Protein AF-A0A0R2XLW4-F1 (afdb_monomer_lite)

Sequence (143 aa):
MIKLFSNGCEGITQLEAEPFKPTAVLEDFVNLMNMLYDGQGNLFEIKKYKDGTISLIGSTNLLSAATDWEVGEFDLDSFEQIIDGLRSSYGEAVDLVKNGVLAQDPSTIALGEFLAPLIAPSQKVVVQLTDPEYGNTEFIIET

Secondary structure (DSSP, 8-state):
---TT-----S--EEEEPPBPBPTTHHHHHHHHHHH--SSS-SEEEEE-TTS-EEEEEE-S---SSB-TTT--B-HHHHHHHHHHHHHHHTHHHHHHHHHHHSS-TT---HHHHHGGGBPSS-EEEEEEE-TTT--EEEEEE-

Structure (mmCIF, N/CA/C/O backbone):
data_AF-A0A0R2XLW4-F1
#
_entry.id   AF-A0A0R2XLW4-F1
#
loop_
_atom_site.group_PDB
_atom_site.id
_atom_site.type_symbol
_atom_site.label_atom_id
_atom_site.label_alt_id
_atom_site.label_comp_id
_atom_site.label_asym_id
_atom_site.label_entity_id
_atom_site.label_seq_id
_atom_site.pdbx_PDB_ins_code
_atom_site.Cartn_x
_atom_site.Cartn_y
_atom_site.Cartn_z
_atom_site.occupancy
_atom_site.B_iso_or_equiv
_atom_site.auth_seq_id
_atom_site.auth_comp_id
_atom_site.auth_asym_id
_atom_site.auth_atom_id
_atom_site.pdbx_PDB_model_num
ATOM 1 N N . MET A 1 1 ? 8.834 1.102 -20.166 1.00 39.53 1 MET A N 1
ATOM 2 C CA . MET A 1 1 ? 9.196 1.134 -18.735 1.00 39.53 1 MET A CA 1
ATOM 3 C C . MET A 1 1 ? 7.935 1.353 -17.921 1.00 39.53 1 MET A C 1
ATOM 5 O O . MET A 1 1 ? 7.410 2.459 -17.952 1.00 39.53 1 MET A O 1
ATOM 9 N N . ILE A 1 2 ? 7.421 0.301 -17.277 1.00 35.19 2 ILE A N 1
ATOM 10 C CA . ILE A 1 2 ? 6.297 0.435 -16.345 1.00 35.19 2 ILE A CA 1
ATOM 11 C C . ILE A 1 2 ? 6.883 0.879 -15.014 1.00 35.19 2 ILE A C 1
ATOM 13 O O . ILE A 1 2 ? 7.642 0.142 -14.391 1.00 35.19 2 ILE A O 1
ATOM 17 N N . LYS A 1 3 ? 6.613 2.124 -14.632 1.00 42.88 3 LYS A N 1
ATOM 18 C CA . LYS A 1 3 ? 7.123 2.702 -13.391 1.00 42.88 3 LYS A CA 1
ATOM 19 C C . LYS A 1 3 ? 6.022 2.638 -12.346 1.00 42.88 3 LYS A C 1
ATOM 21 O O . LYS A 1 3 ? 5.198 3.543 -12.253 1.00 42.88 3 LYS A O 1
ATOM 26 N N . LEU A 1 4 ? 6.017 1.568 -11.554 1.00 47.75 4 LEU A N 1
ATOM 27 C CA . LEU A 1 4 ? 4.912 1.310 -10.630 1.00 47.75 4 LEU A CA 1
ATOM 28 C C . LEU A 1 4 ? 4.815 2.307 -9.464 1.00 47.75 4 LEU A C 1
ATOM 30 O O . LEU A 1 4 ? 3.778 2.352 -8.821 1.00 47.75 4 LEU A O 1
ATOM 34 N N . PHE A 1 5 ? 5.840 3.129 -9.210 1.00 50.97 5 PHE A N 1
ATOM 35 C CA . PHE A 1 5 ? 5.850 4.119 -8.120 1.00 50.97 5 PHE A CA 1
ATOM 36 C C . PHE A 1 5 ? 6.753 5.320 -8.420 1.00 50.97 5 PHE A C 1
ATOM 38 O O . PHE A 1 5 ? 7.492 5.772 -7.550 1.00 50.97 5 PHE A O 1
ATOM 45 N N . SER A 1 6 ? 6.791 5.824 -9.661 1.00 41.66 6 SER A N 1
ATOM 46 C CA . SER A 1 6 ? 7.680 6.960 -9.921 1.00 41.66 6 SER A CA 1
ATOM 47 C C . SER A 1 6 ? 7.062 8.287 -9.515 1.00 41.66 6 SER A C 1
ATOM 49 O O . SER A 1 6 ? 6.211 8.835 -10.212 1.00 41.66 6 SER A O 1
ATOM 51 N N . ASN A 1 7 ? 7.673 8.885 -8.507 1.00 43.78 7 ASN A N 1
ATOM 52 C CA . ASN A 1 7 ? 7.784 10.335 -8.396 1.00 43.78 7 ASN A CA 1
ATOM 53 C C . ASN A 1 7 ? 8.864 10.862 -9.361 1.00 43.78 7 ASN A C 1
ATOM 55 O O . ASN A 1 7 ? 9.049 12.064 -9.498 1.00 43.78 7 ASN A O 1
ATOM 59 N N . GLY A 1 8 ? 9.591 9.960 -10.035 1.00 43.44 8 GLY A N 1
ATOM 60 C CA . GLY A 1 8 ? 10.574 10.294 -11.062 1.00 43.44 8 GLY A CA 1
ATOM 61 C C . GLY A 1 8 ? 11.864 10.911 -10.527 1.00 43.44 8 GLY A C 1
ATOM 62 O O . GLY A 1 8 ? 12.625 11.436 -11.330 1.00 43.44 8 GLY A O 1
ATOM 63 N N . CYS A 1 9 ? 12.113 10.849 -9.217 1.00 45.88 9 CYS A N 1
ATOM 64 C CA . CYS A 1 9 ? 13.242 11.524 -8.582 1.00 45.88 9 CYS A CA 1
ATOM 65 C C . CYS A 1 9 ? 14.313 10.517 -8.136 1.00 45.88 9 CYS A C 1
ATOM 67 O O . CYS A 1 9 ? 14.000 9.491 -7.532 1.00 45.88 9 CYS A O 1
ATOM 69 N N . GLU A 1 10 ? 15.572 10.801 -8.470 1.00 46.19 10 GLU A N 1
ATOM 70 C CA . GLU A 1 10 ? 16.745 10.064 -7.997 1.00 46.19 10 GLU A CA 1
ATOM 71 C C . GLU A 1 10 ? 17.110 10.603 -6.598 1.00 46.19 10 GLU A C 1
ATOM 73 O O . GLU A 1 10 ? 17.473 11.766 -6.477 1.00 46.19 10 GLU A O 1
ATOM 78 N N . GLY A 1 11 ? 16.988 9.816 -5.517 1.00 54.44 11 GLY A N 1
ATOM 79 C CA . GLY A 1 11 ? 17.333 10.310 -4.171 1.00 54.44 11 GLY A CA 1
ATOM 80 C C . GLY A 1 11 ? 16.707 9.567 -2.983 1.00 54.44 11 GLY A C 1
ATOM 81 O O . GLY A 1 11 ? 16.114 8.501 -3.125 1.00 54.44 11 GLY A O 1
ATOM 82 N N . ILE A 1 12 ? 16.847 10.141 -1.778 1.00 64.06 12 ILE A N 1
ATOM 83 C CA . ILE A 1 12 ? 16.209 9.672 -0.525 1.00 64.06 12 ILE A CA 1
ATOM 84 C C . ILE A 1 12 ? 14.807 10.292 -0.422 1.00 64.06 12 ILE A C 1
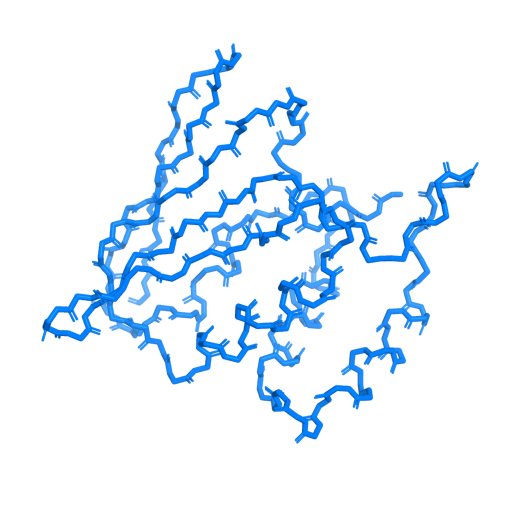ATOM 86 O O . ILE A 1 12 ? 14.482 10.991 0.537 1.00 64.06 12 ILE A O 1
A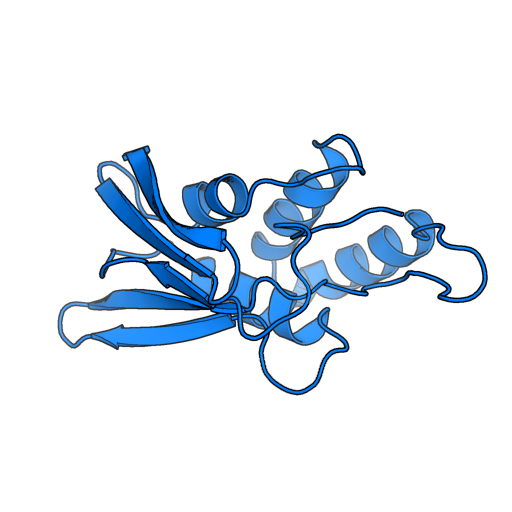TOM 90 N N . THR A 1 13 ? 13.997 10.117 -1.460 1.00 66.56 13 THR A N 1
ATOM 91 C CA . THR A 1 13 ? 12.625 10.617 -1.457 1.00 66.56 13 THR A CA 1
ATOM 92 C C . THR A 1 13 ? 11.765 9.664 -0.625 1.00 66.56 13 THR A C 1
ATOM 94 O O . THR A 1 13 ? 11.791 8.439 -0.802 1.00 66.56 13 THR A O 1
ATOM 97 N N . GLN A 1 14 ? 11.043 10.231 0.339 1.00 75.94 14 GLN A N 1
ATOM 98 C CA . GLN A 1 14 ? 10.287 9.490 1.346 1.00 75.94 14 GLN A CA 1
ATOM 99 C C . GLN A 1 14 ? 8.829 9.931 1.331 1.00 75.94 14 GLN A C 1
ATOM 101 O O . GLN A 1 14 ? 8.520 11.121 1.280 1.00 75.94 14 GLN A O 1
ATOM 106 N N . LEU A 1 15 ? 7.934 8.960 1.440 1.00 79.88 15 LEU A N 1
ATOM 107 C CA . LEU A 1 15 ? 6.528 9.171 1.717 1.00 79.88 15 LEU A CA 1
ATOM 108 C C . LEU A 1 15 ? 6.229 8.798 3.171 1.00 79.88 15 LEU A C 1
ATOM 110 O O . LEU A 1 15 ? 6.671 7.755 3.647 1.00 79.88 15 LEU A O 1
ATOM 114 N N . GLU A 1 16 ? 5.455 9.622 3.868 1.00 85.88 16 GLU A N 1
ATOM 115 C CA . GLU A 1 16 ? 4.954 9.325 5.209 1.00 85.88 16 GLU A CA 1
ATOM 116 C C . GLU A 1 16 ? 3.476 9.710 5.319 1.00 85.88 16 GLU A C 1
ATOM 118 O O . GLU A 1 16 ? 3.088 10.846 5.045 1.00 85.88 16 GLU A O 1
ATOM 123 N N . ALA A 1 17 ? 2.643 8.750 5.717 1.00 87.44 17 ALA A N 1
ATOM 124 C CA . ALA A 1 17 ? 1.239 8.988 6.030 1.00 87.44 17 ALA A CA 1
ATOM 125 C C . ALA A 1 17 ? 1.049 9.296 7.523 1.00 87.44 17 ALA A C 1
ATOM 127 O O . ALA A 1 17 ? 1.606 8.613 8.396 1.00 87.44 17 ALA A O 1
ATOM 128 N N . GLU A 1 18 ? 0.192 10.273 7.825 1.00 92.31 18 GLU A N 1
ATOM 129 C CA . GLU A 1 18 ? -0.306 10.473 9.186 1.00 92.31 18 GLU A CA 1
ATOM 130 C C . GLU A 1 18 ? -0.991 9.201 9.718 1.00 92.31 18 GLU A C 1
ATOM 132 O O . GLU A 1 18 ? -1.496 8.402 8.926 1.00 92.31 18 GLU A O 1
ATOM 137 N N . PRO A 1 19 ? -1.027 8.981 11.047 1.00 95.50 19 PRO A N 1
ATOM 138 C CA . PRO A 1 19 ? -1.640 7.788 11.617 1.00 95.50 19 PRO A CA 1
ATOM 139 C C . PRO A 1 19 ? -3.094 7.585 11.162 1.00 95.50 19 PRO A C 1
ATOM 141 O O . PRO A 1 19 ? -3.944 8.450 11.369 1.00 95.50 19 PRO A O 1
ATOM 144 N N . PHE A 1 20 ? -3.400 6.415 10.601 1.00 94.94 20 PHE A N 1
ATOM 145 C CA . PHE A 1 20 ? -4.735 6.048 10.124 1.00 94.94 20 PHE A CA 1
ATOM 146 C C . PHE A 1 20 ? -5.133 4.641 10.572 1.00 94.94 20 PHE A C 1
ATOM 148 O O . PHE A 1 20 ? -4.289 3.828 10.952 1.00 94.94 20 PHE A O 1
ATOM 155 N N . LYS A 1 21 ? -6.431 4.324 10.543 1.00 96.88 21 LYS A N 1
ATOM 156 C CA . LYS A 1 21 ? -6.910 2.952 10.764 1.00 96.88 21 LYS A CA 1
ATOM 157 C C . LYS A 1 21 ? -6.782 2.152 9.466 1.00 96.88 21 LYS A C 1
ATOM 159 O O . LYS A 1 21 ? -7.446 2.518 8.491 1.00 96.88 21 LYS A O 1
ATOM 164 N N . PRO A 1 22 ? -5.973 1.084 9.431 1.00 95.44 22 PRO A N 1
ATOM 165 C CA . PRO A 1 22 ? -5.806 0.295 8.222 1.00 95.44 22 PRO A CA 1
ATOM 166 C C . PRO A 1 22 ? -6.988 -0.653 7.994 1.00 95.44 22 PRO A C 1
ATOM 168 O O . PRO A 1 22 ? -7.735 -0.983 8.921 1.00 95.44 22 PRO A O 1
ATOM 171 N N . THR A 1 23 ? -7.133 -1.136 6.763 1.00 94.56 23 THR A N 1
ATOM 172 C CA . THR A 1 23 ? -7.933 -2.332 6.474 1.00 94.56 23 THR A CA 1
ATOM 173 C C . THR A 1 23 ? -7.197 -3.595 6.932 1.00 94.56 23 THR A C 1
ATOM 175 O O . THR A 1 23 ? -6.002 -3.572 7.234 1.00 94.56 23 THR A O 1
ATOM 178 N N . ALA A 1 24 ? -7.899 -4.731 6.970 1.00 93.06 24 ALA A N 1
ATOM 179 C CA . ALA A 1 24 ? -7.290 -6.018 7.317 1.00 93.06 24 ALA A CA 1
ATOM 180 C C . ALA A 1 24 ? -6.233 -6.489 6.295 1.00 93.06 24 ALA A C 1
ATOM 182 O O . ALA A 1 24 ? -5.427 -7.353 6.618 1.00 93.06 24 ALA A O 1
ATOM 183 N N . VAL A 1 25 ? -6.230 -5.912 5.088 1.00 91.25 25 VAL A N 1
ATOM 184 C CA . VAL A 1 25 ? -5.381 -6.313 3.953 1.00 91.25 25 VAL A CA 1
ATOM 185 C C . VAL A 1 25 ? -4.027 -5.583 3.949 1.00 91.25 25 VAL A C 1
ATOM 187 O O . VAL A 1 25 ? -3.104 -6.004 3.259 1.00 91.25 25 VAL A O 1
ATOM 190 N N . LEU A 1 26 ? -3.866 -4.508 4.736 1.00 92.19 26 LEU A N 1
ATOM 191 C CA . LEU A 1 26 ? -2.675 -3.645 4.693 1.00 92.19 26 LEU A CA 1
ATOM 192 C C . LEU A 1 26 ? -1.361 -4.399 4.944 1.00 92.19 26 LEU A C 1
ATOM 194 O O . LEU A 1 26 ? -0.393 -4.177 4.222 1.00 92.19 26 LEU A O 1
ATOM 198 N N . GLU A 1 27 ? -1.299 -5.275 5.949 1.00 92.19 27 GLU A N 1
ATOM 199 C CA . GLU A 1 27 ? -0.047 -5.983 6.261 1.00 92.19 27 GLU A CA 1
ATOM 200 C C . GLU A 1 27 ? 0.355 -6.944 5.136 1.00 92.19 27 GLU A C 1
ATOM 202 O O . GLU A 1 27 ? 1.519 -6.965 4.738 1.00 92.19 27 GLU A O 1
ATOM 207 N N . ASP A 1 28 ? -0.607 -7.674 4.571 1.00 92.31 28 ASP A N 1
ATOM 208 C CA . ASP A 1 28 ? -0.369 -8.575 3.441 1.00 92.31 28 ASP A CA 1
ATOM 209 C C . ASP A 1 28 ? 0.051 -7.801 2.189 1.00 92.31 28 ASP A C 1
ATOM 211 O O . ASP A 1 28 ? 0.988 -8.210 1.504 1.00 92.31 28 ASP A O 1
ATOM 215 N N . PHE A 1 29 ? -0.567 -6.643 1.937 1.00 89.31 29 PHE A N 1
ATOM 216 C CA . PHE A 1 29 ? -0.165 -5.740 0.862 1.00 89.31 29 PHE A CA 1
ATOM 217 C C . PHE A 1 29 ? 1.277 -5.262 1.036 1.00 89.31 29 PHE A C 1
ATOM 219 O O . PHE A 1 29 ? 2.087 -5.428 0.130 1.00 89.31 29 PHE A O 1
ATOM 226 N N . VAL A 1 30 ? 1.639 -4.719 2.201 1.00 88.06 30 VAL A N 1
ATOM 227 C CA . VAL A 1 30 ? 3.003 -4.223 2.450 1.00 88.06 30 VAL A CA 1
ATOM 228 C C . VAL A 1 30 ? 4.036 -5.339 2.310 1.00 88.06 30 VAL A C 1
ATOM 230 O O . VAL A 1 30 ? 5.079 -5.137 1.690 1.00 88.06 30 VAL A O 1
ATOM 233 N N . ASN A 1 31 ? 3.739 -6.528 2.835 1.00 89.00 31 ASN A N 1
ATOM 234 C CA . ASN A 1 31 ? 4.621 -7.685 2.714 1.00 89.00 31 ASN A CA 1
ATOM 235 C C . ASN A 1 31 ? 4.807 -8.116 1.254 1.00 89.00 31 ASN A C 1
ATOM 237 O O . ASN A 1 31 ? 5.933 -8.397 0.843 1.00 89.00 31 ASN A O 1
ATOM 241 N N . LEU A 1 32 ? 3.725 -8.145 0.472 1.00 86.62 32 LEU A N 1
ATOM 242 C CA . LEU A 1 32 ? 3.774 -8.456 -0.953 1.00 86.62 32 LEU A CA 1
ATOM 243 C C . LEU A 1 32 ? 4.617 -7.423 -1.711 1.00 86.62 32 LEU A C 1
ATOM 245 O O . LEU A 1 32 ? 5.510 -7.791 -2.466 1.00 86.62 32 LEU A O 1
ATOM 249 N N . MET A 1 33 ? 4.398 -6.134 -1.459 1.00 81.81 33 MET A N 1
ATOM 250 C CA . MET A 1 33 ? 5.142 -5.055 -2.114 1.00 81.81 33 MET A CA 1
ATOM 251 C C . MET A 1 33 ? 6.633 -5.080 -1.778 1.00 81.81 33 MET A C 1
ATOM 253 O O . MET A 1 33 ? 7.461 -4.925 -2.669 1.00 81.81 33 MET A O 1
ATOM 257 N N . ASN A 1 34 ? 6.986 -5.343 -0.518 1.00 81.94 34 ASN A N 1
ATOM 258 C CA . ASN A 1 34 ? 8.380 -5.505 -0.104 1.00 81.94 34 ASN A CA 1
ATOM 259 C C . ASN A 1 34 ? 9.037 -6.753 -0.711 1.00 81.94 34 ASN A C 1
ATOM 261 O O . ASN A 1 34 ? 10.231 -6.729 -0.979 1.00 81.94 34 ASN A O 1
ATOM 265 N N . MET A 1 35 ? 8.283 -7.832 -0.941 1.00 81.69 35 MET A N 1
ATOM 266 C CA . MET A 1 35 ? 8.790 -9.031 -1.621 1.00 81.69 35 MET A CA 1
ATOM 267 C C . MET A 1 35 ? 9.071 -8.778 -3.105 1.00 81.69 35 MET A C 1
ATOM 269 O O . MET A 1 35 ? 10.019 -9.334 -3.654 1.00 81.69 35 MET A O 1
ATOM 273 N N . LEU A 1 36 ? 8.228 -7.975 -3.754 1.00 77.31 36 LEU A N 1
ATOM 274 C CA . LEU A 1 36 ? 8.360 -7.621 -5.168 1.00 77.31 36 LEU A CA 1
ATOM 275 C C . LEU A 1 36 ? 9.413 -6.529 -5.406 1.00 77.31 36 LEU A C 1
ATOM 277 O O . LEU A 1 36 ? 9.794 -6.288 -6.549 1.00 77.31 36 LEU A O 1
ATOM 281 N N . TYR A 1 37 ? 9.871 -5.860 -4.349 1.00 75.00 37 TYR A N 1
ATOM 282 C CA . TYR A 1 37 ? 10.914 -4.847 -4.408 1.00 75.00 37 TYR A CA 1
ATOM 283 C C . TYR A 1 37 ? 12.301 -5.499 -4.443 1.00 75.00 37 TYR A C 1
ATOM 285 O O . TYR A 1 37 ? 12.653 -6.291 -3.573 1.00 75.00 37 TYR A O 1
ATOM 293 N N . ASP A 1 38 ? 13.103 -5.149 -5.444 1.00 68.94 38 ASP A N 1
ATOM 294 C CA . ASP A 1 38 ? 14.465 -5.660 -5.652 1.00 68.94 38 ASP A CA 1
ATOM 295 C C . ASP A 1 38 ? 15.560 -4.684 -5.172 1.00 68.94 38 ASP A C 1
ATOM 297 O O . ASP A 1 38 ? 16.755 -4.972 -5.280 1.00 68.94 38 ASP A O 1
ATOM 301 N N . GLY A 1 39 ? 15.163 -3.530 -4.628 1.00 65.75 39 GLY A N 1
ATOM 302 C CA . GLY A 1 39 ? 16.076 -2.556 -4.050 1.00 65.75 39 GLY A CA 1
ATOM 303 C C . GLY A 1 39 ? 16.651 -3.000 -2.702 1.00 65.75 39 GLY A C 1
ATOM 304 O O . GLY A 1 39 ? 16.275 -4.011 -2.109 1.00 65.75 39 GLY A O 1
ATOM 305 N N . GLN A 1 40 ? 17.595 -2.219 -2.174 1.00 65.56 40 GLN A N 1
ATOM 306 C CA . GLN A 1 40 ? 18.124 -2.472 -0.834 1.00 65.56 40 GLN A CA 1
ATOM 307 C C . GLN A 1 40 ? 17.117 -2.012 0.231 1.00 65.56 40 GLN A C 1
ATOM 309 O O . GLN A 1 40 ? 16.835 -0.821 0.341 1.00 65.56 40 GLN A O 1
ATOM 314 N N . GLY A 1 41 ? 16.626 -2.948 1.048 1.00 73.81 41 GLY A N 1
ATOM 315 C CA . GLY A 1 41 ? 15.733 -2.668 2.179 1.00 73.81 41 GLY A CA 1
ATOM 316 C C . GLY A 1 41 ? 14.253 -2.887 1.865 1.00 73.81 41 GLY A C 1
ATOM 317 O O . GLY A 1 41 ? 13.910 -3.593 0.923 1.00 73.81 41 GLY A O 1
ATOM 318 N N . ASN A 1 42 ? 13.377 -2.304 2.685 1.00 78.94 42 ASN A N 1
ATOM 319 C CA . ASN A 1 42 ? 11.932 -2.361 2.472 1.00 78.94 42 ASN A CA 1
ATOM 320 C C . ASN A 1 42 ? 11.480 -1.180 1.609 1.00 78.94 42 ASN A C 1
ATOM 322 O O . ASN A 1 42 ? 11.936 -0.054 1.813 1.00 78.94 42 ASN A O 1
ATOM 326 N N . LEU A 1 43 ? 10.532 -1.423 0.703 1.00 79.06 43 LEU A N 1
ATOM 327 C CA . LEU A 1 43 ? 9.811 -0.357 0.015 1.00 79.06 43 LEU A CA 1
ATOM 328 C C . LEU A 1 43 ? 8.893 0.386 0.989 1.00 79.06 43 LEU A C 1
ATOM 330 O O . LEU A 1 43 ? 8.838 1.610 0.959 1.00 79.06 43 LEU A O 1
ATOM 334 N N . PHE A 1 44 ? 8.204 -0.351 1.862 1.00 84.56 44 PHE A N 1
ATOM 335 C CA . PHE A 1 44 ? 7.294 0.184 2.868 1.00 84.56 44 PHE A CA 1
ATOM 336 C C . PHE A 1 44 ? 7.593 -0.354 4.267 1.00 84.56 44 PHE A C 1
ATOM 338 O O . PHE A 1 44 ? 7.839 -1.545 4.469 1.00 84.56 44 PHE A O 1
ATOM 345 N N . GLU A 1 45 ? 7.457 0.515 5.259 1.00 88.88 45 GLU A N 1
ATOM 346 C CA . GLU A 1 45 ? 7.512 0.199 6.679 1.00 88.88 45 GLU A CA 1
ATOM 347 C C . GLU A 1 45 ? 6.214 0.611 7.375 1.00 88.88 45 GLU A C 1
ATOM 349 O O . GLU A 1 45 ? 5.646 1.675 7.118 1.00 88.88 45 GLU A O 1
ATOM 354 N N . ILE A 1 46 ? 5.753 -0.237 8.298 1.00 92.44 46 ILE A N 1
ATOM 355 C CA . ILE A 1 46 ? 4.561 0.017 9.109 1.00 92.44 46 ILE A CA 1
ATOM 356 C C . ILE A 1 46 ? 4.994 0.402 10.519 1.00 92.44 46 ILE A C 1
ATOM 358 O O . ILE A 1 46 ? 5.562 -0.406 11.260 1.00 92.44 46 ILE A O 1
ATOM 362 N N . LYS A 1 47 ? 4.621 1.607 10.941 1.00 94.62 47 LYS A N 1
ATOM 363 C CA . LYS A 1 47 ? 4.733 2.045 12.331 1.00 94.62 47 LYS A CA 1
ATOM 364 C C . LYS A 1 47 ? 3.382 1.898 13.023 1.00 94.62 47 LYS A C 1
ATOM 366 O O . LYS A 1 47 ? 2.447 2.629 12.716 1.00 94.62 47 LYS A O 1
ATOM 371 N N . LYS A 1 48 ? 3.283 0.954 13.963 1.00 95.50 48 LYS A N 1
ATOM 372 C CA . LYS A 1 48 ? 2.048 0.657 14.712 1.00 95.50 48 LYS A CA 1
ATOM 373 C C . LYS A 1 48 ? 1.941 1.502 15.983 1.00 95.50 48 LYS A C 1
ATOM 375 O O . LYS A 1 48 ? 2.913 1.629 16.731 1.00 95.50 48 LYS A O 1
ATOM 380 N N . TYR A 1 49 ? 0.746 2.015 16.268 1.00 95.81 49 TYR A N 1
ATOM 381 C CA . TYR A 1 49 ? 0.442 2.773 17.482 1.00 95.81 49 TYR A CA 1
ATOM 382 C C . TYR A 1 49 ? -0.471 1.985 18.433 1.00 95.81 49 TYR A C 1
ATOM 384 O O . TYR A 1 49 ? -1.121 1.008 18.063 1.00 95.81 49 TYR A O 1
ATOM 392 N N . LYS A 1 50 ? -0.505 2.396 19.709 1.00 94.38 50 LYS A N 1
ATOM 393 C CA . LYS A 1 50 ? -1.243 1.684 20.773 1.00 94.38 50 LYS A CA 1
ATOM 394 C C . LYS A 1 50 ? -2.763 1.715 20.603 1.00 94.38 50 LYS A C 1
ATOM 396 O O . LYS A 1 50 ? -3.446 0.874 21.174 1.00 94.38 50 LYS A O 1
ATOM 401 N N . ASP A 1 51 ? -3.279 2.693 19.871 1.00 93.56 51 ASP A N 1
ATOM 402 C CA . ASP A 1 51 ? -4.704 2.867 19.584 1.00 93.56 51 ASP A CA 1
ATOM 403 C C . ASP A 1 51 ? -5.171 2.074 18.350 1.00 93.56 51 ASP A C 1
ATOM 405 O O . ASP A 1 51 ? -6.336 2.167 17.962 1.00 93.56 51 ASP A O 1
ATOM 409 N N . GLY A 1 52 ? -4.278 1.279 17.749 1.00 90.81 52 GLY A N 1
ATOM 410 C CA . GLY A 1 52 ? -4.558 0.480 16.559 1.00 90.81 52 GLY A CA 1
ATOM 411 C C . GLY A 1 52 ? -4.442 1.252 15.245 1.00 90.81 52 GLY A C 1
ATOM 412 O O . GLY A 1 52 ? -4.690 0.667 14.193 1.00 90.81 52 GLY A O 1
ATOM 413 N N . THR A 1 53 ? -4.063 2.534 15.279 1.00 95.81 53 THR A N 1
ATOM 414 C CA . THR A 1 53 ? -3.673 3.259 14.065 1.00 95.81 53 THR A CA 1
ATOM 415 C C . THR A 1 53 ? -2.263 2.871 13.625 1.00 95.81 53 THR A C 1
ATOM 417 O O . THR A 1 53 ? -1.469 2.324 14.405 1.00 95.81 53 THR A O 1
ATOM 420 N N . ILE A 1 54 ? -1.942 3.154 12.365 1.00 95.50 54 ILE A N 1
ATOM 421 C CA . ILE A 1 54 ? -0.619 2.946 11.784 1.00 95.50 54 ILE A CA 1
ATOM 422 C C . ILE A 1 54 ? -0.202 4.152 10.946 1.00 95.50 54 ILE A C 1
ATOM 424 O O . ILE A 1 54 ? -1.048 4.824 10.370 1.00 95.50 54 ILE A O 1
ATOM 428 N N . SER A 1 55 ? 1.102 4.391 10.849 1.00 91.38 55 SER A N 1
ATOM 429 C CA . SER A 1 55 ? 1.699 5.243 9.815 1.00 91.38 55 SER A CA 1
ATOM 430 C C . SER A 1 55 ? 2.429 4.346 8.829 1.00 91.38 55 SER A C 1
ATOM 432 O O . SER A 1 55 ? 3.134 3.420 9.246 1.00 91.38 55 SER A O 1
ATOM 434 N N . LEU A 1 56 ? 2.268 4.631 7.540 1.00 88.19 56 LEU A N 1
ATOM 435 C CA . LEU A 1 56 ? 3.037 3.983 6.489 1.00 88.19 56 LEU A CA 1
ATOM 436 C C . LEU A 1 56 ? 4.165 4.913 6.057 1.00 88.19 56 LEU A C 1
ATOM 438 O O . LEU A 1 56 ? 3.915 6.072 5.723 1.00 88.19 56 LEU A O 1
ATOM 442 N N . ILE A 1 57 ? 5.385 4.392 6.074 1.00 85.44 57 ILE A N 1
ATOM 443 C CA . ILE A 1 57 ? 6.571 5.072 5.566 1.00 85.44 57 ILE A CA 1
ATOM 444 C C . ILE A 1 57 ? 7.003 4.324 4.313 1.00 85.44 57 ILE A C 1
ATOM 446 O O . ILE A 1 57 ? 7.205 3.117 4.370 1.00 85.44 57 ILE A O 1
ATOM 450 N N . GLY A 1 58 ? 7.100 5.011 3.184 1.00 77.94 58 GLY A N 1
ATOM 451 C CA . GLY A 1 58 ? 7.471 4.421 1.906 1.00 77.94 58 GLY A CA 1
ATOM 452 C C . GLY A 1 58 ? 8.699 5.089 1.317 1.00 77.94 58 GLY A C 1
ATOM 453 O O . GLY A 1 58 ? 8.837 6.309 1.381 1.00 77.94 58 GLY A O 1
ATOM 454 N N . SER A 1 59 ? 9.571 4.306 0.698 1.00 70.38 59 SER A N 1
ATOM 455 C CA . SER A 1 59 ? 10.472 4.841 -0.312 1.00 70.38 59 SER A CA 1
ATOM 456 C C . SER A 1 59 ? 9.677 5.090 -1.589 1.00 70.38 59 SER A C 1
ATOM 458 O O . SER A 1 59 ? 8.800 4.307 -1.947 1.00 70.38 59 SER A O 1
ATOM 460 N N . THR A 1 60 ? 9.992 6.168 -2.299 1.00 60.56 60 THR A N 1
ATOM 461 C CA . THR A 1 60 ? 9.460 6.386 -3.652 1.00 60.56 60 THR A CA 1
ATOM 462 C C . THR A 1 60 ? 10.387 5.816 -4.727 1.00 60.56 60 THR A C 1
ATOM 464 O O . THR A 1 60 ? 10.284 6.187 -5.897 1.00 60.56 60 THR A O 1
ATOM 467 N N . ASN A 1 61 ? 11.342 4.968 -4.328 1.00 54.62 61 ASN A N 1
ATOM 468 C CA . ASN A 1 61 ? 12.190 4.238 -5.257 1.00 54.62 61 ASN A CA 1
ATOM 469 C C . ASN A 1 61 ? 11.366 3.225 -6.057 1.00 54.62 61 ASN A C 1
ATOM 471 O O . ASN A 1 61 ? 10.321 2.736 -5.629 1.00 54.62 61 ASN A O 1
ATOM 475 N N . LEU A 1 62 ? 11.860 2.936 -7.258 1.00 54.62 62 LEU A N 1
ATOM 476 C CA . LEU A 1 62 ? 11.222 2.067 -8.238 1.00 54.62 62 LEU A CA 1
ATOM 477 C C . LEU A 1 62 ? 10.977 0.667 -7.657 1.00 54.62 62 LEU A C 1
ATOM 479 O O . LEU A 1 62 ? 11.912 0.021 -7.200 1.00 54.62 62 LEU A O 1
ATOM 483 N N . LEU A 1 63 ? 9.754 0.143 -7.770 1.00 49.88 63 LEU A N 1
ATOM 484 C CA . LEU A 1 63 ? 9.594 -1.307 -7.866 1.00 49.88 63 LEU A CA 1
ATOM 485 C C . LEU A 1 63 ? 10.176 -1.750 -9.212 1.00 49.88 63 LEU A C 1
ATOM 487 O O . LEU A 1 63 ? 9.508 -1.599 -10.236 1.00 49.88 63 LEU A O 1
ATOM 491 N N . SER A 1 64 ? 11.379 -2.317 -9.227 1.00 43.41 64 SER A N 1
ATOM 492 C CA . SER A 1 64 ? 11.882 -3.090 -10.373 1.00 43.41 64 SER A CA 1
ATOM 493 C C . SER A 1 64 ? 11.454 -4.551 -10.259 1.00 43.41 64 SER A C 1
ATOM 495 O O . SER A 1 64 ? 12.240 -5.486 -10.361 1.00 43.41 64 SER A O 1
ATOM 497 N N . ALA A 1 65 ? 10.154 -4.784 -10.090 1.00 40.62 65 ALA A N 1
ATOM 498 C CA . ALA A 1 65 ? 9.624 -6.102 -10.392 1.00 40.62 65 ALA A CA 1
ATOM 499 C C . ALA A 1 65 ? 9.569 -6.223 -11.924 1.00 40.62 65 ALA A C 1
ATOM 501 O O . ALA A 1 65 ? 8.708 -5.624 -12.555 1.00 40.62 65 ALA A O 1
ATOM 502 N N . ALA A 1 66 ? 10.498 -6.975 -12.518 1.00 40.91 66 ALA A N 1
ATOM 503 C CA . ALA A 1 66 ? 10.470 -7.419 -13.920 1.00 40.91 66 ALA A CA 1
ATOM 504 C C . ALA A 1 66 ? 10.783 -6.384 -15.024 1.00 40.91 66 ALA A C 1
ATOM 506 O O . ALA A 1 66 ? 10.240 -6.473 -16.126 1.00 40.91 66 ALA A O 1
ATOM 507 N N . THR A 1 67 ? 11.701 -5.444 -14.791 1.00 44.44 67 THR A N 1
ATOM 508 C CA . THR A 1 67 ? 12.336 -4.707 -15.899 1.00 44.44 67 THR A CA 1
ATOM 509 C C . THR A 1 67 ? 13.660 -5.356 -16.272 1.00 44.44 67 THR A C 1
ATOM 511 O O . THR A 1 67 ? 14.592 -5.350 -15.467 1.00 44.44 67 THR A O 1
ATOM 514 N N . ASP A 1 68 ? 13.773 -5.865 -17.501 1.00 45.34 68 ASP A N 1
ATOM 515 C CA . ASP A 1 68 ? 15.090 -6.085 -18.095 1.00 45.34 68 ASP A CA 1
ATOM 516 C C . ASP A 1 68 ? 15.753 -4.708 -18.238 1.00 45.34 68 ASP A C 1
ATOM 518 O O . ASP A 1 68 ? 15.345 -3.873 -19.050 1.00 45.34 68 ASP A O 1
ATOM 522 N N . TRP A 1 69 ? 16.724 -4.436 -17.371 1.00 43.41 69 TRP A N 1
ATOM 523 C CA . TRP A 1 69 ? 17.451 -3.171 -17.311 1.00 43.41 69 TRP A CA 1
ATOM 524 C C . TRP A 1 69 ? 18.202 -2.866 -18.618 1.00 43.41 69 TRP A C 1
ATOM 526 O O . TRP A 1 69 ? 18.519 -1.702 -18.865 1.00 43.41 69 TRP A O 1
ATOM 536 N N . GLU A 1 70 ? 18.434 -3.869 -19.475 1.00 47.25 70 GLU A N 1
ATOM 537 C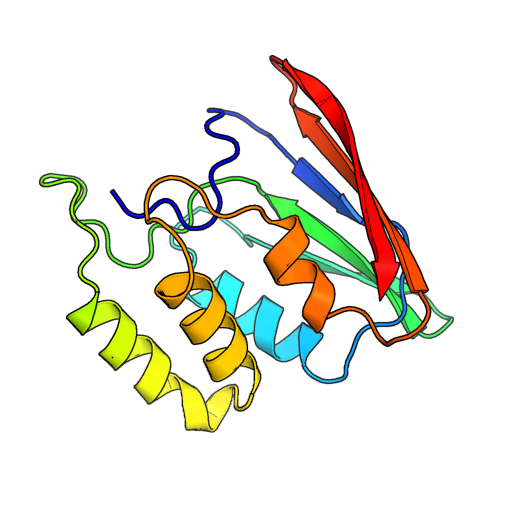 CA . GLU A 1 70 ? 19.041 -3.688 -20.796 1.00 47.25 70 GLU A CA 1
ATOM 538 C C . GLU A 1 70 ? 18.026 -3.246 -21.869 1.00 47.25 70 GLU A C 1
ATOM 540 O O . GLU A 1 70 ? 18.420 -2.621 -22.856 1.00 47.25 70 GLU A O 1
ATOM 545 N N . VAL A 1 71 ? 16.725 -3.519 -21.679 1.00 43.28 71 VAL A N 1
ATOM 546 C CA . VAL A 1 71 ? 15.686 -3.353 -22.723 1.00 43.28 71 VAL A CA 1
ATOM 547 C C . VAL A 1 71 ? 14.570 -2.371 -22.319 1.00 43.28 71 VAL A C 1
ATOM 549 O O . VAL A 1 71 ? 13.901 -1.801 -23.177 1.00 43.28 71 VAL A O 1
ATOM 552 N N . GLY A 1 72 ? 14.388 -2.091 -21.022 1.00 50.62 72 GLY A N 1
ATOM 553 C CA . GLY A 1 72 ? 13.449 -1.076 -20.519 1.00 50.62 72 GLY A CA 1
ATOM 554 C C . GLY A 1 72 ? 11.961 -1.440 -20.647 1.00 50.62 72 GLY A C 1
ATOM 555 O O . GLY A 1 72 ? 11.091 -0.576 -20.443 1.00 50.62 72 GLY A O 1
ATOM 556 N N . GLU A 1 73 ? 11.650 -2.695 -20.968 1.00 55.75 73 GLU A N 1
ATOM 557 C CA . GLU A 1 73 ? 10.292 -3.236 -21.052 1.00 55.75 73 GLU A CA 1
ATOM 558 C C . GLU A 1 73 ? 9.948 -4.000 -19.768 1.00 55.75 73 GLU A C 1
ATOM 560 O O . GLU A 1 73 ? 10.783 -4.700 -19.200 1.00 55.75 73 GLU A O 1
ATOM 565 N N . PHE A 1 74 ? 8.730 -3.790 -19.268 1.00 64.31 74 PHE A N 1
ATOM 566 C CA . PHE A 1 74 ? 8.194 -4.558 -18.147 1.00 64.31 74 PHE A CA 1
ATOM 567 C C . PHE A 1 74 ? 7.570 -5.815 -18.721 1.00 64.31 74 PHE A C 1
ATOM 569 O O . PHE A 1 74 ? 6.665 -5.719 -19.557 1.00 64.31 74 PHE A O 1
ATOM 576 N N . ASP A 1 75 ? 8.044 -6.969 -18.279 1.00 69.12 75 ASP A N 1
ATOM 577 C CA . ASP A 1 75 ? 7.454 -8.239 -18.674 1.00 69.12 75 ASP A CA 1
ATOM 578 C C . ASP A 1 75 ? 6.155 -8.466 -17.889 1.00 69.12 75 ASP A C 1
ATOM 580 O O . ASP A 1 75 ? 6.145 -9.020 -16.785 1.00 69.12 75 ASP A O 1
ATOM 584 N N . LEU A 1 76 ? 5.054 -7.979 -18.468 1.00 73.56 76 LEU A N 1
ATOM 585 C CA . LEU A 1 76 ? 3.725 -8.082 -17.878 1.00 73.56 76 LEU A CA 1
ATOM 586 C C . LEU A 1 76 ? 3.300 -9.542 -17.686 1.00 73.56 76 LEU A C 1
ATOM 588 O O . LEU A 1 76 ? 2.726 -9.868 -16.650 1.00 73.56 76 LEU A O 1
ATOM 592 N N . ASP A 1 77 ? 3.628 -10.418 -18.636 1.00 76.06 77 ASP A N 1
ATOM 593 C CA . ASP A 1 77 ? 3.248 -11.831 -18.583 1.00 76.06 77 ASP A CA 1
ATOM 594 C C . ASP A 1 77 ? 3.963 -12.547 -17.426 1.00 76.06 77 ASP A C 1
ATOM 596 O O . ASP A 1 77 ? 3.347 -13.321 -16.686 1.00 76.06 77 ASP A O 1
ATOM 600 N N . SER A 1 78 ? 5.255 -12.264 -17.224 1.00 75.19 78 SER A N 1
ATOM 601 C CA . SER A 1 78 ? 6.003 -12.785 -16.073 1.00 75.19 78 SER A CA 1
ATOM 602 C C . SER A 1 78 ? 5.503 -12.203 -14.752 1.00 75.19 78 SER A C 1
ATOM 604 O O . SER A 1 78 ? 5.373 -12.941 -13.772 1.00 75.19 78 SER A O 1
ATOM 606 N N . PHE A 1 79 ? 5.183 -10.906 -14.708 1.00 77.44 79 PHE A N 1
ATOM 607 C CA . PHE A 1 79 ? 4.613 -10.280 -13.515 1.00 77.44 79 PHE A CA 1
ATOM 608 C C . PHE A 1 79 ? 3.273 -10.916 -13.131 1.00 77.44 79 PHE A C 1
ATOM 610 O O . PHE A 1 79 ? 3.089 -11.299 -11.975 1.00 77.44 79 PHE A O 1
ATOM 617 N N . GLU A 1 80 ? 2.359 -11.090 -14.088 1.00 79.88 80 GLU A N 1
ATOM 618 C CA . GLU A 1 80 ? 1.066 -11.729 -13.842 1.00 79.88 80 GLU A CA 1
ATOM 619 C C . GLU A 1 80 ? 1.228 -13.159 -13.319 1.00 79.88 80 GLU A C 1
ATOM 621 O O . GLU A 1 80 ? 0.573 -13.523 -12.343 1.00 79.88 80 GLU A O 1
ATOM 626 N N . GLN A 1 81 ? 2.141 -13.950 -13.895 1.00 83.00 81 GLN A N 1
ATOM 627 C CA . GLN A 1 81 ? 2.416 -15.312 -13.422 1.00 83.00 81 GLN A CA 1
ATOM 628 C C . GLN A 1 81 ? 2.950 -15.340 -11.984 1.00 83.00 81 GLN A C 1
ATOM 630 O O . GLN A 1 81 ? 2.521 -16.177 -11.184 1.00 83.00 81 GLN A O 1
ATOM 635 N N . ILE A 1 82 ? 3.869 -14.430 -11.643 1.00 83.50 82 ILE A N 1
ATOM 636 C CA . ILE A 1 82 ? 4.418 -14.312 -10.286 1.00 83.50 82 ILE A CA 1
ATOM 637 C C . ILE A 1 82 ? 3.306 -13.931 -9.302 1.00 83.50 82 ILE A C 1
ATOM 639 O O . ILE A 1 82 ? 3.117 -14.610 -8.293 1.00 83.50 82 ILE A O 1
ATOM 643 N N . ILE A 1 83 ? 2.544 -12.879 -9.606 1.00 82.31 83 ILE A N 1
ATOM 644 C CA . ILE A 1 83 ? 1.480 -12.341 -8.748 1.00 82.31 83 ILE A CA 1
ATOM 645 C C . ILE A 1 83 ? 0.352 -13.359 -8.550 1.00 82.31 83 ILE A C 1
ATOM 647 O O . ILE A 1 83 ? -0.075 -13.588 -7.416 1.00 82.31 83 ILE A O 1
ATOM 651 N N . ASP A 1 84 ? -0.080 -14.046 -9.609 1.00 86.81 84 ASP A N 1
ATOM 652 C CA . ASP A 1 84 ? -1.119 -15.075 -9.513 1.00 86.81 84 ASP A CA 1
ATOM 653 C C . ASP A 1 84 ? -0.653 -16.273 -8.666 1.00 86.81 84 ASP A C 1
ATOM 655 O O . ASP A 1 84 ? -1.434 -16.819 -7.880 1.00 86.81 84 ASP A O 1
ATOM 659 N N . GLY A 1 85 ? 0.633 -16.637 -8.746 1.00 86.62 85 GLY A N 1
ATOM 660 C CA . GLY A 1 85 ? 1.242 -17.659 -7.888 1.00 86.62 85 GLY A CA 1
ATOM 661 C C . GLY A 1 85 ? 1.257 -17.293 -6.398 1.00 86.62 85 GLY A C 1
ATOM 662 O O . GLY A 1 85 ? 1.251 -18.178 -5.541 1.00 86.62 85 GLY A O 1
ATOM 663 N N . LEU A 1 86 ? 1.219 -15.999 -6.071 1.00 88.25 86 LEU A N 1
ATOM 664 C CA . LEU A 1 86 ? 1.225 -15.483 -4.699 1.00 88.25 86 LEU A CA 1
ATOM 665 C C . LEU A 1 86 ? -0.183 -15.361 -4.090 1.00 88.25 86 LEU A C 1
ATOM 667 O O . LEU A 1 86 ? -0.315 -15.146 -2.880 1.00 88.25 86 LEU A O 1
ATOM 671 N N . ARG A 1 87 ? -1.247 -15.564 -4.881 1.00 89.31 87 ARG A N 1
ATOM 672 C CA . ARG A 1 87 ? -2.642 -15.382 -4.440 1.00 89.31 87 ARG A CA 1
ATOM 673 C C . ARG A 1 87 ? -3.048 -16.272 -3.273 1.00 89.31 87 ARG A C 1
ATOM 675 O O . ARG A 1 87 ? -3.807 -15.833 -2.415 1.00 89.31 87 ARG A O 1
ATOM 682 N N . SER A 1 88 ? -2.526 -17.495 -3.189 1.00 88.75 88 SER A N 1
ATOM 683 C CA . SER A 1 88 ? -2.804 -18.385 -2.050 1.00 88.75 88 SER A CA 1
ATOM 684 C C . SER A 1 88 ? -2.223 -17.882 -0.728 1.00 88.75 88 SER A C 1
ATOM 686 O O . SER A 1 88 ? -2.708 -18.276 0.329 1.00 88.75 88 SER A O 1
ATOM 688 N N . SER A 1 89 ? -1.179 -17.052 -0.790 1.00 89.69 89 SER A N 1
ATOM 689 C CA . SER A 1 89 ? -0.445 -16.553 0.375 1.00 89.69 89 SER A CA 1
ATOM 690 C C . SER A 1 89 ? -0.894 -15.155 0.797 1.00 89.69 89 SER A C 1
ATOM 692 O O . SER A 1 89 ? -0.888 -14.869 1.988 1.00 89.69 89 SER A O 1
ATOM 694 N N . TYR A 1 90 ? -1.296 -14.310 -0.160 1.00 87.25 90 TYR A N 1
ATOM 695 C CA . TYR A 1 90 ? -1.599 -12.890 0.075 1.00 87.25 90 TYR A CA 1
ATOM 696 C C . TYR A 1 90 ? -3.041 -12.483 -0.276 1.00 87.25 90 TYR A C 1
ATOM 698 O O . TYR A 1 90 ? -3.442 -11.347 -0.031 1.00 87.25 90 TYR A O 1
ATOM 706 N N . GLY A 1 91 ? -3.848 -13.396 -0.826 1.00 90.00 91 GLY A N 1
ATOM 707 C CA . GLY A 1 91 ? -5.289 -13.208 -1.004 1.00 90.00 91 GLY A CA 1
ATOM 708 C C . GLY A 1 91 ? -5.661 -11.926 -1.752 1.00 90.00 91 GLY A C 1
ATOM 709 O O . GLY A 1 91 ? -5.199 -11.690 -2.863 1.00 90.00 91 GLY A O 1
ATOM 710 N N . GLU A 1 92 ? -6.504 -11.099 -1.133 1.00 87.62 92 GLU A N 1
ATOM 711 C CA . GLU A 1 92 ? -7.017 -9.845 -1.705 1.00 87.62 92 GLU A CA 1
ATOM 712 C C . GLU A 1 92 ? -5.916 -8.807 -1.987 1.00 87.62 92 GLU A C 1
ATOM 714 O O . GLU A 1 92 ? -6.053 -8.004 -2.909 1.00 87.62 92 GLU A O 1
ATOM 719 N N . ALA A 1 93 ? -4.784 -8.852 -1.273 1.00 86.69 93 ALA A N 1
ATOM 720 C CA . ALA A 1 93 ? -3.659 -7.957 -1.548 1.00 86.69 93 ALA A CA 1
ATOM 721 C C . ALA A 1 93 ? -3.095 -8.157 -2.964 1.00 86.69 93 ALA A C 1
ATOM 723 O O . ALA A 1 93 ? -2.687 -7.191 -3.605 1.00 86.69 93 ALA A O 1
ATOM 724 N N . VAL A 1 94 ? -3.132 -9.393 -3.475 1.00 87.31 94 VAL A N 1
ATOM 725 C CA . VAL A 1 94 ? -2.752 -9.712 -4.860 1.00 87.31 94 VAL A CA 1
ATOM 726 C C . VAL A 1 94 ? -3.658 -8.996 -5.846 1.00 87.31 94 VAL A C 1
ATOM 728 O O . VAL A 1 94 ? -3.169 -8.396 -6.798 1.00 87.31 94 VAL A O 1
ATOM 731 N N . ASP A 1 95 ? -4.967 -9.018 -5.597 1.00 86.38 95 ASP A N 1
ATOM 732 C CA . ASP A 1 95 ? -5.943 -8.377 -6.473 1.00 86.38 95 ASP A CA 1
ATOM 733 C C . ASP A 1 95 ? -5.755 -6.847 -6.469 1.00 86.38 95 ASP A C 1
ATOM 735 O O . ASP A 1 95 ? -5.832 -6.219 -7.524 1.00 86.38 95 ASP A O 1
ATOM 739 N N . LEU A 1 96 ? -5.427 -6.240 -5.319 1.00 82.38 96 LEU A N 1
ATOM 740 C CA . LEU A 1 96 ? -5.102 -4.809 -5.220 1.00 82.38 96 LEU A CA 1
ATOM 741 C C . LEU A 1 96 ? -3.839 -4.438 -6.003 1.00 82.38 96 LEU A C 1
ATOM 743 O O . LEU A 1 96 ? -3.859 -3.476 -6.771 1.00 82.38 96 LEU A O 1
ATOM 747 N N . VAL A 1 97 ? -2.7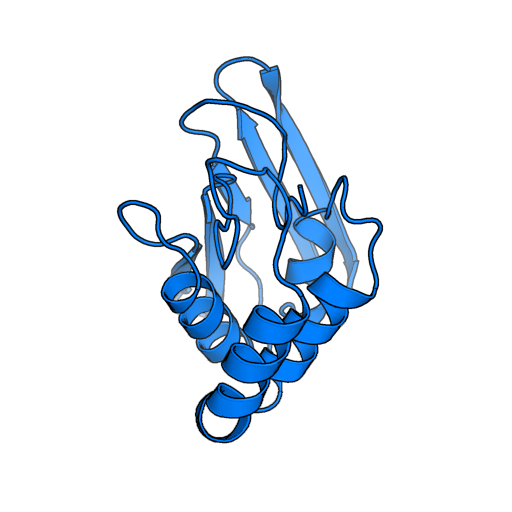56 -5.204 -5.838 1.00 80.12 97 VAL A N 1
ATOM 748 C CA . VAL A 1 97 ? -1.501 -4.979 -6.571 1.00 80.12 97 VAL A CA 1
ATOM 749 C C . VAL A 1 97 ? -1.725 -5.140 -8.071 1.00 80.12 97 VAL A C 1
ATOM 751 O O . VAL A 1 97 ? -1.379 -4.248 -8.844 1.00 80.12 97 VAL A O 1
ATOM 754 N N . LYS A 1 98 ? -2.373 -6.234 -8.478 1.00 78.88 98 LYS A N 1
ATOM 755 C CA . LYS A 1 98 ? -2.676 -6.534 -9.879 1.00 78.88 98 LYS A CA 1
ATOM 756 C C . LYS A 1 98 ? -3.534 -5.442 -10.511 1.00 78.88 98 LYS A C 1
ATOM 758 O O . LYS A 1 98 ? -3.178 -4.931 -11.566 1.00 78.88 98 LYS A O 1
ATOM 763 N N . ASN A 1 99 ? -4.620 -5.032 -9.857 1.00 77.06 99 ASN A N 1
ATOM 764 C CA . ASN A 1 99 ? -5.484 -3.969 -10.367 1.00 77.06 99 ASN A CA 1
ATOM 765 C C . ASN A 1 99 ? -4.756 -2.624 -10.436 1.00 77.06 99 ASN A C 1
ATOM 767 O O . ASN A 1 99 ? -4.920 -1.918 -11.422 1.00 77.06 99 ASN A O 1
ATOM 771 N N . GLY A 1 100 ? -3.935 -2.279 -9.441 1.00 71.88 100 GLY A N 1
ATOM 772 C CA . GLY A 1 100 ? -3.138 -1.052 -9.476 1.00 71.88 100 GLY A CA 1
ATOM 773 C C . GLY A 1 100 ? -2.163 -1.022 -10.656 1.00 71.88 100 GLY A C 1
ATOM 774 O O . GLY A 1 100 ? -2.081 -0.015 -11.351 1.00 71.88 100 GLY A O 1
ATOM 775 N N . VAL A 1 101 ? -1.489 -2.144 -10.931 1.00 69.25 101 VAL A N 1
ATOM 776 C CA . VAL A 1 101 ? -0.563 -2.292 -12.069 1.00 69.25 101 VAL A CA 1
ATOM 777 C C . VAL A 1 101 ? -1.290 -2.274 -13.417 1.00 69.25 101 VAL A C 1
ATOM 779 O O . VAL A 1 101 ? -0.831 -1.621 -14.349 1.00 69.25 101 VAL A O 1
ATOM 782 N N . LEU A 1 102 ? -2.416 -2.985 -13.533 1.00 64.88 102 LEU A N 1
ATOM 783 C CA . LEU A 1 102 ? -3.138 -3.175 -14.798 1.00 64.88 102 LEU A CA 1
ATOM 784 C C . LEU A 1 102 ? -4.076 -2.019 -15.167 1.00 64.88 102 LEU A C 1
ATOM 786 O O . LEU A 1 102 ? -4.405 -1.854 -16.341 1.00 64.88 102 LEU A O 1
ATOM 790 N N . ALA A 1 103 ? -4.556 -1.247 -14.190 1.00 57.38 103 ALA A N 1
ATOM 791 C CA . ALA A 1 103 ? -5.534 -0.185 -14.426 1.00 57.38 103 ALA A CA 1
ATOM 792 C C . ALA A 1 103 ? -4.915 1.134 -14.909 1.00 57.38 103 ALA A C 1
ATOM 794 O O . ALA A 1 103 ? -5.665 2.046 -15.259 1.00 57.38 103 ALA A O 1
ATOM 795 N N . GLN A 1 104 ? -3.585 1.265 -14.920 1.00 55.81 104 GLN A N 1
ATOM 796 C CA . GLN A 1 104 ? -2.923 2.551 -15.138 1.00 55.81 104 GLN A CA 1
ATOM 797 C C . GLN A 1 104 ? -2.040 2.572 -16.380 1.00 55.81 104 GLN A C 1
ATOM 799 O O . GLN A 1 104 ? -1.486 1.559 -16.806 1.00 55.81 104 GLN A O 1
ATOM 804 N N . ASP A 1 105 ? -1.916 3.767 -16.965 1.00 52.03 105 ASP A N 1
ATOM 805 C CA . ASP A 1 105 ? -0.913 4.034 -17.986 1.00 52.03 105 ASP A CA 1
ATOM 806 C C . ASP A 1 105 ? 0.471 3.715 -17.387 1.00 52.03 105 ASP A C 1
ATOM 808 O O . ASP A 1 105 ? 0.804 4.219 -16.310 1.00 52.03 105 ASP A O 1
ATOM 812 N N . PRO A 1 106 ? 1.290 2.887 -18.056 1.00 48.47 106 PRO A N 1
ATOM 813 C CA . PRO A 1 106 ? 2.574 2.423 -17.538 1.00 48.47 106 PRO A CA 1
ATOM 814 C C . PRO A 1 106 ? 3.569 3.535 -17.164 1.00 48.47 106 PRO A C 1
ATOM 816 O O . PRO A 1 106 ? 4.590 3.268 -16.524 1.00 48.47 106 PRO A O 1
ATOM 819 N N . SER A 1 107 ? 3.311 4.776 -17.577 1.00 44.75 107 SER A N 1
ATOM 820 C CA . SER A 1 107 ? 4.212 5.905 -17.371 1.00 44.75 107 SER A CA 1
ATOM 821 C C . SER A 1 107 ? 4.185 6.522 -15.966 1.00 44.75 107 SER A C 1
ATOM 823 O O . SER A 1 107 ? 5.216 7.063 -15.564 1.00 44.75 107 SER A O 1
ATOM 825 N N . THR A 1 108 ? 3.096 6.404 -15.197 1.00 48.53 108 THR A N 1
ATOM 826 C CA . THR A 1 108 ? 3.015 6.963 -13.831 1.00 48.53 108 THR A CA 1
ATOM 827 C C . THR A 1 108 ? 1.872 6.344 -13.040 1.00 48.53 108 THR A C 1
ATOM 829 O O . THR A 1 108 ? 0.718 6.534 -13.411 1.00 48.53 108 THR A O 1
ATOM 832 N N . ILE A 1 109 ? 2.189 5.712 -11.908 1.00 54.28 109 ILE A N 1
ATOM 833 C CA . ILE A 1 109 ? 1.194 5.377 -10.887 1.00 54.28 109 ILE A CA 1
ATOM 834 C C . ILE A 1 109 ? 1.325 6.333 -9.702 1.00 54.28 109 ILE A C 1
ATOM 836 O O . ILE A 1 109 ? 2.405 6.478 -9.121 1.00 54.28 109 ILE A O 1
ATOM 840 N N . ALA A 1 110 ? 0.222 6.981 -9.326 1.00 56.81 110 ALA A N 1
ATOM 841 C CA . ALA A 1 110 ? 0.180 7.822 -8.139 1.00 56.81 110 ALA A CA 1
ATOM 842 C C . ALA A 1 110 ? 0.079 6.946 -6.880 1.00 56.81 110 ALA A C 1
ATOM 844 O O . ALA A 1 110 ? -0.941 6.313 -6.625 1.00 56.81 110 ALA A O 1
ATOM 845 N N . LEU A 1 111 ? 1.120 6.952 -6.044 1.00 60.72 111 LEU A N 1
ATOM 846 C CA . LEU A 1 111 ? 1.190 6.189 -4.789 1.00 60.72 111 LEU A CA 1
ATOM 847 C C . LEU A 1 111 ? -0.029 6.417 -3.864 1.00 60.72 111 LEU A C 1
ATOM 849 O O . LEU A 1 111 ? -0.451 5.499 -3.168 1.00 60.72 111 LEU A O 1
ATOM 853 N N . GLY A 1 112 ? -0.669 7.591 -3.907 1.00 63.06 112 GLY A N 1
ATOM 854 C CA . GLY A 1 112 ? -1.924 7.841 -3.185 1.00 63.06 112 GLY A CA 1
ATOM 855 C C . GLY A 1 112 ? -3.077 6.896 -3.555 1.00 63.06 112 GLY A C 1
ATOM 856 O O . GLY A 1 112 ? -3.874 6.540 -2.689 1.00 63.06 112 GLY A O 1
ATOM 857 N N . GLU A 1 113 ? -3.136 6.423 -4.800 1.00 68.56 113 GLU A N 1
ATOM 858 C CA . GLU A 1 113 ? -4.173 5.495 -5.266 1.00 68.56 113 GLU A CA 1
ATOM 859 C C . GLU A 1 113 ? -3.969 4.076 -4.727 1.00 68.56 113 GLU A C 1
ATOM 861 O O . GLU A 1 113 ? -4.944 3.376 -4.463 1.00 68.56 113 GLU A O 1
ATOM 866 N N . PHE A 1 114 ? -2.720 3.674 -4.474 1.00 72.69 114 PHE A N 1
ATOM 867 C CA . PHE A 1 114 ? -2.417 2.414 -3.791 1.00 72.69 114 PHE A CA 1
ATOM 868 C C . PHE A 1 114 ? -2.751 2.454 -2.301 1.00 72.69 114 PHE A C 1
ATOM 870 O O . PHE A 1 114 ? -3.090 1.427 -1.720 1.00 72.69 114 PHE A O 1
ATOM 877 N N . LEU A 1 115 ? -2.667 3.628 -1.675 1.00 77.44 115 LEU A N 1
ATOM 878 C CA . LEU A 1 115 ? -2.934 3.784 -0.247 1.00 77.44 115 LEU A CA 1
ATOM 879 C C . LEU A 1 115 ? -4.429 3.843 0.070 1.00 77.44 115 LEU A C 1
ATOM 881 O O . LEU A 1 115 ? -4.846 3.308 1.096 1.00 77.44 115 LEU A O 1
ATOM 885 N N . ALA A 1 116 ? -5.238 4.445 -0.804 1.00 83.44 116 ALA A N 1
ATOM 886 C CA . ALA A 1 116 ? -6.682 4.578 -0.613 1.00 83.44 116 ALA A CA 1
ATOM 887 C C . ALA A 1 116 ? -7.405 3.266 -0.228 1.00 83.44 116 ALA A C 1
ATOM 889 O O . ALA A 1 116 ? -8.089 3.267 0.795 1.00 83.44 116 ALA A O 1
ATOM 890 N N . PRO A 1 117 ? -7.239 2.128 -0.935 1.00 86.38 117 PRO A N 1
ATOM 891 C CA . PRO A 1 117 ? -7.910 0.874 -0.569 1.00 86.38 117 PRO A CA 1
ATOM 892 C C . PRO A 1 117 ? -7.386 0.237 0.730 1.00 86.38 117 PRO A C 1
ATOM 894 O O . PRO A 1 117 ? -7.985 -0.706 1.249 1.00 86.38 117 PRO A O 1
ATOM 897 N N . LEU A 1 118 ? -6.268 0.727 1.269 1.00 89.81 118 LEU A N 1
ATOM 898 C CA . LEU A 1 118 ? -5.658 0.217 2.499 1.00 89.81 118 LEU A CA 1
ATOM 899 C C . LEU A 1 118 ? -6.084 1.007 3.743 1.00 89.81 118 LEU A C 1
ATOM 901 O O . LEU A 1 118 ? -5.804 0.589 4.869 1.00 89.81 118 LEU A O 1
ATOM 905 N N . ILE A 1 119 ? -6.767 2.134 3.551 1.00 92.06 119 ILE A N 1
ATOM 906 C CA . ILE A 1 119 ? -7.313 2.982 4.608 1.00 92.06 119 ILE A CA 1
ATOM 907 C C . ILE A 1 119 ? -8.775 2.572 4.838 1.00 92.06 119 ILE A C 1
ATOM 909 O O . ILE A 1 119 ? -9.559 2.454 3.899 1.00 92.06 119 ILE A O 1
ATOM 913 N N . ALA A 1 120 ? -9.161 2.322 6.093 1.00 93.00 120 ALA A N 1
ATOM 914 C CA . ALA A 1 120 ? -10.554 2.007 6.413 1.00 93.00 120 ALA A CA 1
ATOM 915 C C . ALA A 1 120 ? -11.493 3.191 6.065 1.00 93.00 120 ALA A C 1
ATOM 917 O O . ALA A 1 120 ? -11.063 4.337 6.176 1.00 93.00 120 ALA A O 1
ATOM 918 N N . PRO A 1 121 ? -12.772 2.956 5.717 1.00 93.00 121 PRO A N 1
ATOM 919 C CA . PRO A 1 121 ? -13.664 4.015 5.234 1.00 93.00 121 PRO A CA 1
ATOM 920 C C . PRO A 1 121 ? -13.882 5.175 6.215 1.00 93.00 121 PRO A C 1
ATOM 922 O O . PRO A 1 121 ? -13.758 5.015 7.434 1.00 93.00 121 PRO A O 1
ATOM 925 N N . SER A 1 122 ? -14.351 6.307 5.685 1.00 93.88 122 SER A N 1
ATOM 926 C CA . SER A 1 122 ? -14.675 7.534 6.431 1.00 93.88 122 SER A CA 1
ATOM 927 C C . SER A 1 122 ? -13.475 8.160 7.146 1.00 93.88 122 SER A C 1
ATOM 929 O O . SER A 1 122 ? -13.596 8.650 8.275 1.00 93.88 122 SER A O 1
ATOM 931 N N . GLN A 1 123 ? -12.313 8.144 6.495 1.00 93.50 123 GLN A N 1
ATOM 932 C CA . GLN A 1 123 ? -11.085 8.757 6.995 1.00 93.50 123 GLN A CA 1
ATOM 933 C C . GLN A 1 123 ? -10.535 9.779 6.008 1.00 93.50 123 GLN A C 1
ATOM 935 O O . GLN A 1 123 ? -10.661 9.639 4.793 1.00 93.50 123 GLN A O 1
ATOM 940 N N . LYS A 1 124 ? -9.875 10.790 6.571 1.00 94.12 124 LYS A N 1
ATOM 941 C CA . LYS A 1 124 ? -9.078 11.768 5.846 1.00 94.12 124 LYS A CA 1
ATOM 942 C C . LYS A 1 124 ? -7.635 11.618 6.304 1.00 94.12 124 LYS A C 1
ATOM 944 O O . LYS A 1 124 ? -7.356 11.855 7.477 1.00 94.12 124 LYS A O 1
ATOM 949 N N 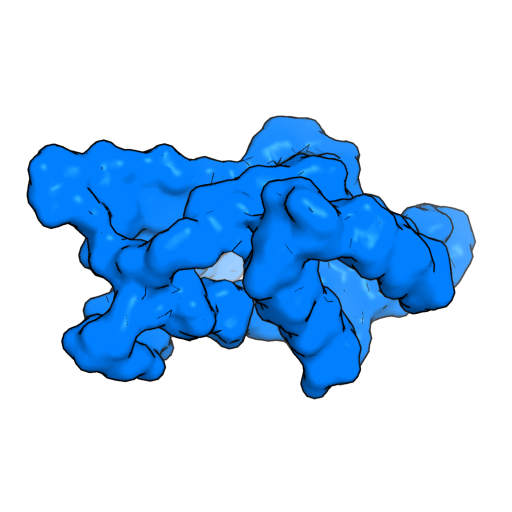. VAL A 1 125 ? -6.755 11.207 5.400 1.00 92.12 125 VAL A N 1
ATOM 950 C CA . VAL A 1 125 ? -5.347 10.925 5.702 1.00 92.12 125 VAL A CA 1
ATOM 951 C C . VAL A 1 125 ? -4.475 11.893 4.923 1.00 92.12 125 VAL A C 1
ATOM 953 O O . VAL A 1 125 ? -4.577 11.974 3.698 1.00 92.12 125 VAL A O 1
ATOM 956 N N . VAL A 1 126 ? -3.635 12.640 5.638 1.00 91.00 126 VAL A N 1
ATOM 957 C CA . VAL A 1 126 ? -2.605 13.479 5.023 1.00 91.00 126 VAL A CA 1
ATOM 958 C C . VAL A 1 126 ? -1.380 12.619 4.761 1.00 91.00 126 VAL A C 1
ATOM 960 O O . VAL A 1 126 ? -0.937 11.855 5.622 1.00 91.00 126 VAL A O 1
ATOM 963 N N . VAL A 1 127 ? -0.842 12.746 3.557 1.00 85.56 127 VAL A N 1
ATOM 964 C CA . VAL A 1 127 ? 0.368 12.059 3.136 1.00 85.56 127 VAL A CA 1
ATOM 965 C C . VAL A 1 127 ? 1.387 13.102 2.718 1.00 85.56 127 VAL A C 1
ATOM 967 O O . VAL A 1 127 ? 1.127 13.931 1.842 1.00 85.56 127 VAL A O 1
ATOM 970 N N . GLN A 1 128 ? 2.543 13.061 3.369 1.00 84.75 128 GLN A N 1
ATOM 971 C CA . GLN A 1 128 ? 3.671 13.916 3.054 1.00 84.75 128 GLN A CA 1
ATOM 972 C C . GLN A 1 128 ? 4.627 13.176 2.133 1.00 84.75 128 GLN A C 1
ATOM 974 O O . GLN A 1 128 ? 5.068 12.066 2.422 1.00 84.75 128 GLN A O 1
ATOM 979 N N . LEU A 1 129 ? 4.967 13.830 1.035 1.00 78.38 129 LEU A N 1
ATOM 980 C CA . LEU A 1 129 ? 6.072 13.478 0.172 1.00 78.38 129 LEU A CA 1
ATOM 981 C C . LEU A 1 129 ? 7.225 14.434 0.473 1.00 78.38 129 LEU A C 1
ATOM 983 O O . LEU A 1 129 ? 7.111 15.635 0.239 1.00 78.38 129 LEU A O 1
ATOM 987 N N . THR A 1 130 ? 8.329 13.901 0.977 1.00 77.12 130 THR A N 1
ATOM 988 C CA . THR A 1 130 ? 9.563 14.648 1.215 1.00 77.12 130 THR A CA 1
ATOM 989 C C . THR A 1 130 ? 10.546 14.341 0.100 1.00 77.12 130 THR A C 1
ATOM 991 O O . THR A 1 130 ? 10.982 13.197 -0.034 1.00 77.12 130 THR A O 1
ATOM 994 N N . ASP A 1 131 ? 10.904 15.367 -0.670 1.00 71.81 131 ASP A N 1
ATOM 995 C CA . ASP A 1 131 ? 11.921 15.289 -1.712 1.00 71.81 131 ASP A CA 1
ATOM 996 C C . ASP A 1 131 ? 13.053 16.295 -1.423 1.00 71.81 131 ASP A C 1
ATOM 998 O O . ASP A 1 131 ? 12.799 17.504 -1.367 1.00 71.81 131 ASP A O 1
ATOM 1002 N N . PRO A 1 132 ? 14.301 15.835 -1.215 1.00 67.75 132 PRO A N 1
ATOM 1003 C CA . PRO A 1 132 ? 15.429 16.725 -0.938 1.00 67.75 132 PRO A CA 1
ATOM 1004 C C . PRO A 1 132 ? 15.769 17.707 -2.071 1.00 67.75 132 PRO A C 1
ATOM 1006 O O . PRO A 1 132 ? 16.355 18.756 -1.798 1.00 67.75 132 PRO A O 1
ATOM 1009 N N . GLU A 1 133 ? 15.440 17.375 -3.321 1.00 66.38 133 GLU A N 1
ATOM 1010 C CA . GLU A 1 133 ? 15.772 18.170 -4.507 1.00 66.38 133 GLU A CA 1
ATOM 1011 C C . GLU A 1 133 ? 14.627 19.103 -4.922 1.00 66.38 133 GLU A C 1
ATOM 1013 O O . GLU A 1 133 ? 14.872 20.251 -5.302 1.00 66.38 133 GLU A O 1
ATOM 1018 N N . TYR A 1 134 ? 13.380 18.634 -4.813 1.00 64.00 134 TYR A N 1
ATOM 1019 C CA . TYR A 1 134 ? 12.193 19.340 -5.318 1.00 64.00 134 TYR A CA 1
ATOM 1020 C C . TYR A 1 134 ? 11.285 19.909 -4.216 1.00 64.00 134 TYR A C 1
ATOM 1022 O O . TYR A 1 134 ? 10.360 20.671 -4.510 1.00 64.00 134 TYR A O 1
ATOM 1030 N N . GLY A 1 135 ? 11.585 19.615 -2.949 1.00 67.44 135 GLY A N 1
ATOM 1031 C CA . GLY A 1 135 ? 10.848 20.098 -1.787 1.00 67.44 135 GLY A CA 1
ATOM 1032 C C . GLY A 1 135 ? 9.662 19.217 -1.398 1.00 67.44 135 GLY A C 1
ATOM 1033 O O . GLY A 1 135 ? 9.313 18.239 -2.058 1.00 67.44 135 GLY A O 1
ATOM 1034 N N . ASN A 1 136 ? 9.032 19.570 -0.279 1.00 76.75 136 ASN A N 1
ATOM 1035 C CA . ASN A 1 136 ? 7.974 18.754 0.304 1.00 76.75 136 ASN A CA 1
ATOM 1036 C C . ASN A 1 136 ? 6.620 19.071 -0.335 1.00 76.75 136 ASN A C 1
ATOM 1038 O O . ASN A 1 136 ? 6.248 20.237 -0.478 1.00 76.75 136 ASN A O 1
ATOM 1042 N N . THR A 1 137 ? 5.866 18.026 -0.662 1.00 77.94 137 THR A N 1
ATOM 1043 C CA . THR A 1 137 ? 4.491 18.116 -1.161 1.00 77.94 137 THR A CA 1
ATOM 1044 C C . THR A 1 137 ? 3.563 17.352 -0.230 1.00 77.94 137 THR A C 1
ATOM 1046 O O . THR A 1 137 ? 3.925 16.302 0.291 1.00 77.94 137 THR A O 1
ATOM 1049 N N . GLU A 1 138 ? 2.350 17.855 -0.038 1.00 83.25 138 GLU A N 1
ATOM 1050 C CA . GLU A 1 138 ? 1.315 17.170 0.731 1.00 83.25 138 GLU A CA 1
ATOM 1051 C C . GLU A 1 138 ? 0.119 16.869 -0.163 1.00 83.25 138 GLU A C 1
ATOM 1053 O O . GLU A 1 138 ? -0.275 17.687 -0.998 1.00 83.25 138 GLU A O 1
ATOM 1058 N N . PHE A 1 139 ? -0.482 15.703 0.037 1.00 82.12 139 PHE A N 1
ATOM 1059 C CA . PHE A 1 139 ? -1.763 15.363 -0.563 1.00 82.12 139 PHE A CA 1
ATOM 1060 C C . PHE A 1 139 ? -2.660 14.652 0.445 1.00 82.12 139 PHE A C 1
ATOM 1062 O O . PHE A 1 139 ? -2.224 14.199 1.503 1.00 82.12 139 PHE A O 1
ATOM 1069 N N . ILE A 1 140 ? -3.949 14.613 0.128 1.00 87.19 140 ILE A N 1
ATOM 1070 C CA . ILE A 1 140 ? -4.995 14.134 1.024 1.00 87.19 140 ILE A CA 1
ATOM 1071 C C . ILE A 1 140 ? -5.701 12.967 0.354 1.00 87.19 140 ILE A C 1
ATOM 1073 O O . ILE A 1 140 ? -6.130 13.080 -0.794 1.00 87.19 140 ILE A O 1
ATOM 1077 N N . ILE A 1 141 ? -5.861 11.880 1.101 1.00 86.94 141 ILE A N 1
ATOM 1078 C CA . ILE A 1 141 ? -6.683 10.739 0.714 1.00 86.94 141 ILE A CA 1
ATOM 1079 C C . ILE A 1 141 ? -7.963 10.770 1.548 1.00 86.94 141 ILE A C 1
ATOM 1081 O O . ILE A 1 141 ? -7.907 10.813 2.779 1.00 86.94 141 ILE A O 1
ATOM 1085 N N . GLU A 1 142 ? -9.111 10.750 0.874 1.00 89.56 142 GLU A N 1
ATOM 1086 C CA . GLU A 1 142 ? -10.432 10.652 1.498 1.00 89.56 142 GLU A CA 1
ATOM 1087 C C . GLU A 1 142 ? -11.055 9.296 1.136 1.00 89.56 142 GLU A C 1
ATOM 1089 O O . GLU A 1 142 ? -11.053 8.898 -0.030 1.00 89.56 142 GLU A O 1
ATOM 1094 N N . THR A 1 143 ? -11.544 8.578 2.150 1.00 86.94 143 THR A N 1
ATOM 1095 C CA . THR A 1 143 ? -12.124 7.220 2.062 1.00 86.94 143 THR A CA 1
ATOM 1096 C C . THR A 1 143 ? -13.470 7.145 2.758 1.00 86.94 143 THR A C 1
ATOM 1098 O O . THR A 1 143 ? -13.761 8.042 3.580 1.00 86.94 143 THR A O 1
#

Foldseek 3Di:
DQFLQDPPDDDQKKKKKDWAAWDPLQVLLQVVQQVQAPDPDGQWDWDADPVRTIMIMGGSDGSPNAQPPVP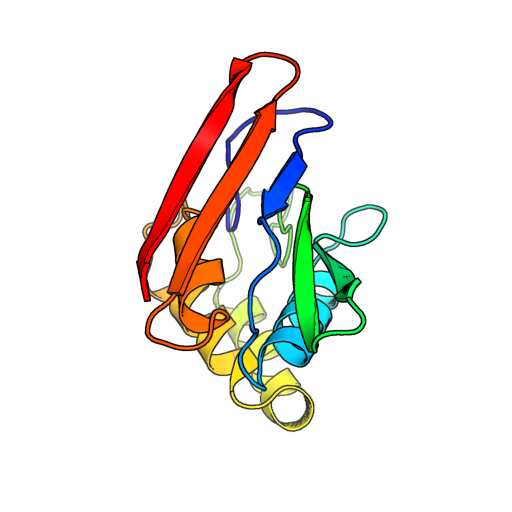RDRPPVVVCVVLVVCCVPRPVSSVLSNCQSPVDDSPDRHVLSSCQNGGDAQDKMKMWIADPVPGIDIDIHHD

pLDDT: mean 74.93, std 17.19, range [35.19, 96.88]

Radius of gyration: 14.89 Å; chains: 1; bounding box: 34×38×44 Å